Protein AF-W4HF61-F1 (afdb_monomer_lite)

Organism: NCBI:txid1379903

Sequence (126 aa):
MAGYVIRSTVIVPKTVAVLEQGQTVATGVAVDLPEPYGNNLVDLRLAVRDDAALDAQAAARAAEAEAEARAARADRIAAIIEALEDDAYGKDGKPHVDAINAALGDGDEAVTAAERDAVWAAMEEE

pLDDT: mean 77.08, std 13.53, range [38.41, 93.0]

Foldseek 3Di:
DDPPPQDKFWKAFCDFDQDPVRDTDDHGDIDIGRPVVRVVCVVVVRIDGPVVVVVVVVVVVVVVVVVVVVVVVLVLLLVQQVVDDPVQADPVRFGPQVSSQVSDDPPDDRDDPVSSVVSVVVVVVD

Secondary structure (DSSP, 8-state):
-------EEEEEESS-EE-TTSPEEPTT--EEEEHHHHHHHHHTTSEEE-HHHHHHHHHHHHHHHHHHHHHHHHHHHHHHHHHS-GGGB-TTSPBPHHHHHHHSPTTSPPPPHHHHHHHHHHHH--

Structure (mmCIF, N/CA/C/O backbone):
data_AF-W4HF61-F1
#
_entry.id   AF-W4HF61-F1
#
loop_
_atom_site.group_PDB
_atom_site.id
_atom_site.type_symbol
_atom_site.label_atom_id
_atom_site.label_alt_id
_atom_site.label_comp_id
_atom_site.label_asym_id
_atom_site.label_entity_id
_atom_site.label_seq_id
_atom_site.pdbx_PDB_ins_code
_atom_site.Cartn_x
_atom_site.Cartn_y
_atom_site.Cartn_z
_atom_site.occupancy
_atom_site.B_iso_or_equiv
_atom_site.auth_seq_id
_atom_site.auth_comp_id
_atom_site.auth_asym_id
_atom_site.auth_atom_id
_atom_site.pdbx_PDB_model_num
ATOM 1 N N . MET A 1 1 ? 5.330 -24.871 18.710 1.00 38.41 1 MET A N 1
ATOM 2 C CA . MET A 1 1 ? 4.627 -24.090 19.748 1.00 38.41 1 MET A CA 1
ATOM 3 C C . MET A 1 1 ? 3.537 -23.302 19.050 1.00 38.41 1 MET A C 1
ATOM 5 O O . MET A 1 1 ? 3.869 -22.521 18.170 1.00 38.41 1 MET A O 1
ATOM 9 N N . ALA A 1 2 ? 2.265 -23.584 19.334 1.00 44.06 2 ALA A N 1
ATOM 10 C CA . ALA A 1 2 ? 1.157 -22.838 18.743 1.00 44.06 2 ALA A CA 1
ATOM 11 C C . ALA A 1 2 ? 1.111 -21.451 19.399 1.00 44.06 2 ALA A C 1
ATOM 13 O O . ALA A 1 2 ? 0.812 -21.342 20.587 1.00 44.06 2 ALA A O 1
ATOM 14 N N . GLY A 1 3 ? 1.492 -20.412 18.656 1.00 43.75 3 GLY A N 1
ATOM 15 C CA . GLY A 1 3 ? 1.317 -19.034 19.099 1.00 43.75 3 GLY A CA 1
ATOM 16 C C . GLY A 1 3 ? -0.175 -18.737 19.177 1.00 43.75 3 GLY A C 1
ATOM 17 O O . GLY A 1 3 ? -0.861 -18.764 18.158 1.00 43.75 3 GLY A O 1
ATOM 18 N N . TYR A 1 4 ? -0.692 -18.503 20.381 1.00 43.72 4 TYR A N 1
ATOM 19 C CA . TYR A 1 4 ? -2.045 -17.989 20.542 1.00 43.72 4 TYR A CA 1
ATOM 20 C C . TYR A 1 4 ? -2.071 -16.566 19.984 1.00 43.72 4 TYR A C 1
ATOM 22 O O . TYR A 1 4 ? -1.473 -15.659 20.559 1.00 43.72 4 TYR A O 1
ATOM 30 N N . VAL A 1 5 ? -2.746 -16.374 18.851 1.00 49.91 5 VAL A N 1
ATOM 31 C CA . VAL A 1 5 ? -3.095 -15.040 18.357 1.00 49.91 5 VAL A CA 1
ATOM 32 C C . VAL A 1 5 ? -4.162 -14.502 19.305 1.00 49.91 5 VAL A C 1
ATOM 34 O O . VAL A 1 5 ? -5.330 -14.880 19.215 1.00 49.91 5 VAL A O 1
ATOM 37 N N . ILE A 1 6 ? -3.749 -13.685 20.273 1.00 52.88 6 ILE A N 1
ATOM 38 C CA . ILE A 1 6 ? -4.675 -13.014 21.183 1.00 52.88 6 ILE A CA 1
ATOM 39 C C . ILE A 1 6 ? -5.360 -11.915 20.377 1.00 52.88 6 ILE A C 1
ATOM 41 O O . ILE A 1 6 ? -4.780 -10.868 20.107 1.00 52.88 6 ILE A O 1
ATOM 45 N N . ARG A 1 7 ? -6.593 -12.184 19.953 1.00 62.28 7 ARG A N 1
ATOM 46 C CA . ARG A 1 7 ? -7.480 -11.159 19.403 1.00 62.28 7 ARG A CA 1
ATOM 47 C C . ARG A 1 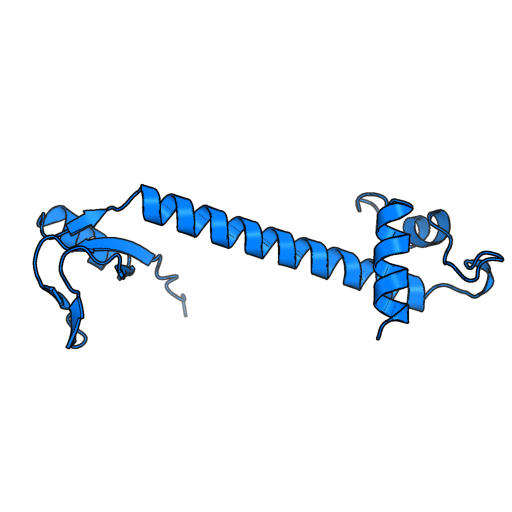7 ? -7.785 -10.145 20.505 1.00 62.28 7 ARG A C 1
ATOM 49 O O . ARG A 1 7 ? -7.957 -10.533 21.664 1.00 62.28 7 ARG A O 1
ATOM 56 N N . SER A 1 8 ? -7.796 -8.865 20.159 1.00 67.62 8 SER A N 1
ATOM 57 C CA . SER A 1 8 ? -8.097 -7.775 21.085 1.00 67.62 8 SER A CA 1
ATOM 58 C C . SER A 1 8 ? -9.511 -7.241 20.837 1.00 67.62 8 SER A C 1
ATOM 60 O O . SER A 1 8 ? -10.013 -7.300 19.714 1.00 67.62 8 SER A O 1
ATOM 62 N N . THR A 1 9 ? -10.164 -6.773 21.899 1.00 65.88 9 THR A N 1
ATOM 63 C CA . THR A 1 9 ? -11.506 -6.190 21.892 1.00 65.88 9 THR A CA 1
ATOM 64 C C . THR A 1 9 ? -11.464 -4.863 22.636 1.00 65.88 9 THR A C 1
ATOM 66 O O . THR A 1 9 ? -11.072 -4.808 23.804 1.00 65.88 9 THR A O 1
ATOM 69 N N . VAL A 1 10 ? -11.942 -3.810 21.978 1.00 72.12 10 VAL A N 1
ATOM 70 C CA . VAL A 1 10 ? -12.118 -2.485 22.571 1.00 72.12 10 VAL A CA 1
ATOM 71 C C . VAL A 1 10 ? -13.415 -2.444 23.377 1.00 72.12 10 VAL A C 1
ATOM 73 O O . VAL A 1 10 ? -14.495 -2.773 22.880 1.00 72.12 10 VAL A O 1
ATOM 76 N N . ILE A 1 11 ? -13.312 -2.032 24.639 1.00 71.31 11 ILE A N 1
ATOM 77 C CA . ILE A 1 11 ? -14.458 -1.840 25.531 1.00 71.31 11 ILE A CA 1
ATOM 78 C C . ILE A 1 11 ? -14.395 -0.472 26.210 1.00 71.31 11 ILE A C 1
ATOM 80 O O . ILE A 1 11 ? -13.317 0.073 26.443 1.00 71.31 11 ILE A O 1
ATOM 84 N N . VAL A 1 12 ? -15.556 0.048 26.600 1.00 70.19 12 VAL A N 1
ATOM 85 C CA . VAL A 1 12 ? -15.691 1.233 27.451 1.00 70.19 12 VAL A CA 1
ATOM 86 C C . VAL A 1 12 ? -16.184 0.788 28.835 1.00 70.19 12 VAL A C 1
ATOM 88 O O . VAL A 1 12 ? -17.330 0.336 28.962 1.00 70.19 12 VAL A O 1
ATOM 91 N N . PRO A 1 13 ? -15.350 0.879 29.891 1.00 65.25 13 PRO A N 1
ATOM 92 C CA . PRO A 1 13 ? -15.736 0.511 31.249 1.00 65.25 13 PRO A CA 1
ATOM 93 C C . PRO A 1 13 ? -16.804 1.464 31.803 1.00 65.25 13 PRO A C 1
ATOM 95 O O . PRO A 1 13 ? -16.669 2.688 31.727 1.00 65.25 13 PRO A O 1
ATOM 98 N N . LYS A 1 14 ? -17.849 0.902 32.419 1.00 59.91 14 LYS A N 1
ATOM 99 C CA . LYS A 1 14 ? -18.900 1.639 33.148 1.00 59.91 14 LYS A CA 1
ATOM 100 C C . LYS A 1 14 ? -18.485 2.009 34.572 1.00 59.91 14 LYS A C 1
ATOM 102 O O . LYS A 1 14 ? -19.020 2.957 35.138 1.00 59.91 14 LYS A O 1
ATOM 107 N N . THR A 1 15 ? -17.541 1.269 35.146 1.00 57.19 15 THR A N 1
ATOM 108 C CA . THR A 1 15 ? -16.975 1.485 36.487 1.00 57.19 15 THR A CA 1
ATOM 109 C C . THR A 1 15 ? -15.449 1.406 36.428 1.00 57.19 15 THR A C 1
ATOM 111 O O . THR A 1 15 ? -14.913 0.763 35.528 1.00 57.19 15 THR A O 1
ATOM 114 N N . VAL A 1 16 ? -14.744 2.039 37.374 1.00 57.59 16 VAL A N 1
ATOM 115 C CA . VAL A 1 16 ? -13.280 1.912 37.486 1.00 57.59 16 VAL A CA 1
ATOM 116 C C . VAL A 1 16 ? -12.958 0.446 37.762 1.00 57.59 16 VAL A C 1
ATOM 118 O O . VAL A 1 16 ? -13.366 -0.086 38.793 1.00 57.59 16 VAL A O 1
ATOM 121 N N . ALA A 1 17 ? -12.268 -0.211 36.832 1.00 57.50 17 ALA A N 1
ATOM 122 C CA . ALA A 1 17 ? -11.858 -1.602 36.971 1.00 57.50 17 ALA A CA 1
ATOM 123 C C . ALA A 1 17 ? -10.333 -1.670 37.094 1.00 57.50 17 ALA A C 1
ATOM 125 O O . ALA A 1 17 ? -9.604 -1.037 36.329 1.00 57.50 17 ALA A O 1
ATOM 126 N N . VAL A 1 18 ? -9.859 -2.424 38.085 1.00 57.53 18 VAL A N 1
ATOM 127 C CA . VAL A 1 18 ? -8.443 -2.769 38.224 1.00 57.53 18 VAL A CA 1
ATOM 128 C C . VAL A 1 18 ? -8.245 -4.091 37.495 1.00 57.53 18 VAL A C 1
ATOM 130 O O . VAL A 1 18 ? -8.816 -5.107 37.890 1.00 57.53 18 VAL A O 1
ATOM 133 N N . LEU A 1 19 ? -7.485 -4.061 36.405 1.00 61.75 19 LEU A N 1
ATOM 134 C CA . LEU A 1 19 ? -7.123 -5.257 35.649 1.00 61.75 19 LEU A CA 1
ATOM 135 C C . LEU A 1 19 ? -6.110 -6.089 36.454 1.00 61.75 19 LEU A C 1
ATOM 137 O O . LEU A 1 19 ? -5.352 -5.536 37.251 1.00 61.75 19 LEU A O 1
ATOM 141 N N . GLU A 1 20 ? -6.034 -7.405 36.211 1.00 53.06 20 GLU A N 1
ATOM 142 C CA . GLU A 1 20 ? -5.104 -8.316 36.921 1.00 53.06 20 GLU A CA 1
ATOM 143 C C . GLU A 1 20 ? -3.620 -7.911 36.805 1.00 53.06 20 GLU A C 1
ATOM 145 O O . GLU A 1 20 ? -2.794 -8.325 37.612 1.00 53.06 20 GLU A O 1
ATOM 150 N N . GLN A 1 21 ? -3.280 -7.059 35.836 1.00 56.91 21 GLN A N 1
ATOM 151 C CA . GLN A 1 21 ? -1.931 -6.529 35.615 1.00 56.91 21 GLN A CA 1
ATOM 152 C C . GLN A 1 21 ? -1.656 -5.208 36.363 1.00 56.91 21 GLN A C 1
ATOM 154 O O . GLN A 1 21 ? -0.620 -4.585 36.151 1.00 56.91 21 GLN A O 1
ATOM 159 N N . GLY A 1 22 ? -2.575 -4.745 37.218 1.00 55.59 22 GLY A N 1
ATOM 160 C CA . GLY A 1 22 ? -2.437 -3.484 37.955 1.00 55.59 22 GLY A CA 1
ATOM 161 C C . GLY A 1 22 ? -2.728 -2.225 37.128 1.00 55.59 22 GLY A C 1
ATOM 162 O O . GLY A 1 22 ? -2.538 -1.115 37.621 1.00 55.59 22 GLY A O 1
ATOM 163 N N . GLN A 1 23 ? -3.207 -2.369 35.887 1.00 52.31 23 GLN A N 1
ATOM 164 C CA . GLN A 1 23 ? -3.719 -1.249 35.097 1.00 52.31 23 GLN A CA 1
ATOM 165 C C . GLN A 1 23 ? -5.113 -0.850 35.589 1.00 52.31 23 GLN A C 1
ATOM 167 O O . GLN A 1 23 ? -6.039 -1.662 35.616 1.00 52.31 23 GLN A O 1
ATOM 172 N N . THR A 1 24 ? -5.264 0.422 35.950 1.00 56.44 24 THR A N 1
ATOM 173 C CA . THR A 1 24 ? -6.555 1.025 36.286 1.00 56.44 24 THR A CA 1
ATOM 174 C C . THR A 1 24 ? -7.151 1.627 35.024 1.00 56.44 24 THR A C 1
ATOM 176 O O . THR A 1 24 ? -6.580 2.560 34.459 1.00 56.44 24 THR A O 1
ATOM 179 N N . VAL A 1 25 ? -8.299 1.119 34.583 1.00 61.72 25 VAL A N 1
ATOM 180 C CA . VAL A 1 25 ? -9.023 1.687 33.440 1.00 61.72 25 VAL A CA 1
ATOM 181 C C . VAL A 1 25 ? -10.096 2.654 33.929 1.00 61.72 25 VAL A C 1
ATOM 183 O O . VAL A 1 25 ? -10.954 2.306 34.746 1.00 61.72 25 VAL A O 1
ATOM 186 N N . ALA A 1 26 ? -10.002 3.906 33.478 1.00 57.16 26 ALA A N 1
ATOM 187 C CA . ALA A 1 26 ? -10.927 4.965 33.852 1.00 57.16 26 ALA A CA 1
ATOM 188 C C . ALA A 1 26 ? -12.288 4.765 33.171 1.00 57.16 26 ALA A C 1
ATOM 190 O O . ALA A 1 26 ? -12.374 4.346 32.017 1.00 57.16 26 ALA A O 1
ATOM 191 N N . THR A 1 27 ? -13.363 5.091 33.888 1.00 62.19 27 THR A N 1
ATOM 192 C CA . THR A 1 27 ? -14.727 5.058 33.349 1.00 62.19 27 THR A CA 1
ATOM 193 C C . THR A 1 27 ? -14.855 5.938 32.113 1.00 62.19 27 THR A C 1
ATOM 195 O O . THR A 1 27 ? -14.463 7.104 32.156 1.00 62.19 27 THR A O 1
ATOM 198 N N . GLY A 1 28 ? -15.450 5.404 31.046 1.00 62.06 28 GLY A N 1
ATOM 199 C CA . GLY A 1 28 ? -15.712 6.158 29.816 1.00 62.06 28 GLY A CA 1
ATOM 200 C C . GLY A 1 28 ? -14.541 6.253 28.832 1.00 62.06 28 GLY A C 1
ATOM 201 O O . GLY A 1 28 ? -14.720 6.821 27.761 1.00 62.06 28 GLY A O 1
ATOM 202 N N . VAL A 1 29 ? -13.366 5.702 29.153 1.00 64.69 29 VAL A N 1
ATOM 203 C CA . VAL A 1 29 ? -12.224 5.654 28.227 1.00 64.69 29 VAL A CA 1
ATOM 204 C C . VAL A 1 29 ? -12.225 4.312 27.503 1.00 64.69 29 VAL A C 1
ATOM 206 O O . VAL A 1 29 ? -12.324 3.270 28.148 1.00 64.69 29 VAL A O 1
ATOM 209 N N . ALA A 1 30 ? -12.127 4.332 26.174 1.00 68.06 30 ALA A N 1
ATOM 210 C CA . ALA A 1 30 ? -11.988 3.122 25.373 1.00 68.06 30 ALA A CA 1
ATOM 211 C C . ALA A 1 30 ? -10.627 2.463 25.646 1.00 68.06 30 ALA A C 1
ATOM 213 O O . ALA A 1 30 ? -9.589 3.126 25.599 1.00 68.06 30 ALA A O 1
ATOM 214 N N . VAL A 1 31 ? -10.634 1.165 25.951 1.00 70.69 31 VAL A N 1
ATOM 215 C CA . VAL A 1 31 ? -9.421 0.397 26.258 1.00 70.69 31 VAL A CA 1
ATOM 216 C C . VAL A 1 31 ? -9.413 -0.891 25.453 1.00 70.69 31 VAL A C 1
ATOM 218 O O . VAL A 1 31 ? -10.417 -1.600 25.399 1.00 70.69 31 VAL A O 1
ATOM 221 N N . ASP A 1 32 ? -8.264 -1.184 24.847 1.00 74.56 32 ASP A N 1
ATOM 222 C CA . ASP A 1 32 ? -8.014 -2.415 24.103 1.00 74.56 32 ASP A CA 1
ATOM 223 C C . ASP A 1 32 ? -7.598 -3.518 25.091 1.00 74.56 32 ASP A C 1
ATOM 225 O O . ASP A 1 32 ? -6.589 -3.394 25.791 1.00 74.56 32 ASP A O 1
ATOM 229 N N . LEU A 1 33 ? -8.401 -4.577 25.203 1.00 72.94 33 LEU A N 1
ATOM 230 C CA . LEU A 1 33 ? -8.157 -5.706 26.106 1.00 72.94 33 LEU A CA 1
ATOM 231 C C . LEU A 1 33 ? -8.149 -7.021 25.326 1.00 72.94 33 LEU A C 1
ATOM 233 O O . LEU A 1 33 ? -8.785 -7.113 24.280 1.00 72.94 33 LEU A O 1
ATOM 237 N N . PRO A 1 34 ? -7.496 -8.082 25.832 1.00 77.19 34 PRO A N 1
ATOM 238 C CA . PRO A 1 34 ? -7.654 -9.417 25.267 1.00 77.19 34 PRO A CA 1
ATOM 239 C C . PRO A 1 34 ? -9.136 -9.791 25.146 1.00 77.19 34 PRO A C 1
ATOM 241 O O . PRO A 1 34 ? -9.889 -9.633 26.108 1.00 77.19 34 PRO A O 1
ATOM 244 N N . GLU A 1 35 ? -9.549 -10.330 23.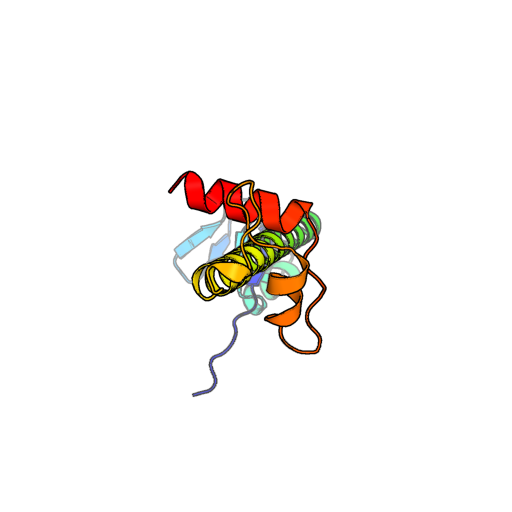998 1.00 72.12 35 GLU A N 1
ATOM 245 C CA . GLU A 1 35 ? -10.947 -10.662 23.690 1.00 72.12 35 GLU A CA 1
ATOM 246 C C . GLU A 1 35 ? -11.648 -11.480 24.796 1.00 72.12 35 GLU A C 1
ATOM 248 O O . GLU A 1 35 ? -12.762 -11.110 25.178 1.00 72.12 35 GLU A O 1
ATOM 253 N N . PRO A 1 36 ? -11.024 -12.511 25.414 1.00 74.62 36 PRO A N 1
ATOM 254 C CA . PRO A 1 36 ? -11.648 -13.245 26.518 1.00 74.62 36 PRO A CA 1
ATOM 255 C C . PRO A 1 36 ? -11.935 -12.364 27.740 1.00 74.62 36 PRO A C 1
ATOM 257 O O . PRO A 1 36 ? -12.947 -12.537 28.416 1.00 74.62 36 PRO A O 1
ATOM 260 N N . TYR A 1 37 ? -11.047 -11.409 28.017 1.00 73.06 37 TYR A N 1
ATOM 261 C CA . TYR A 1 37 ? -11.156 -10.514 29.162 1.00 73.06 37 TYR A CA 1
ATOM 262 C C . TYR A 1 37 ? -12.179 -9.403 28.900 1.00 73.06 37 TYR A C 1
ATOM 264 O O . TYR A 1 37 ? -13.025 -9.125 29.749 1.00 73.06 37 TYR A O 1
ATOM 272 N N . GLY A 1 38 ? -12.162 -8.824 27.695 1.00 74.75 38 GLY A N 1
ATOM 273 C CA . GLY A 1 38 ? -13.161 -7.851 27.261 1.00 74.75 38 GLY A CA 1
ATOM 274 C C . GLY A 1 38 ? -14.578 -8.428 27.279 1.00 74.75 38 GLY A C 1
ATOM 275 O O . GLY A 1 38 ? -15.494 -7.791 27.797 1.00 74.75 38 GLY A O 1
ATOM 276 N N . ASN A 1 39 ? -14.751 -9.665 26.802 1.00 75.19 39 ASN A N 1
ATOM 277 C CA . ASN A 1 39 ? -16.045 -10.350 26.812 1.00 75.19 39 ASN A CA 1
ATOM 278 C C . ASN A 1 39 ? -16.543 -10.615 28.234 1.00 75.19 39 ASN A C 1
ATOM 280 O O . ASN A 1 39 ? -17.698 -10.329 28.526 1.00 75.19 39 ASN A O 1
ATOM 284 N N . ASN A 1 40 ? -15.665 -11.055 29.140 1.00 77.81 40 ASN A N 1
ATOM 285 C CA . ASN A 1 40 ? -16.020 -11.259 30.544 1.00 77.81 40 ASN A CA 1
ATOM 286 C C . ASN A 1 40 ? -16.515 -9.954 31.202 1.00 77.81 40 ASN A C 1
ATOM 288 O O . ASN A 1 40 ? -17.544 -9.938 31.874 1.00 77.81 40 ASN A O 1
ATOM 292 N N . LEU A 1 41 ? -15.854 -8.819 30.946 1.00 76.81 41 LEU A N 1
ATOM 293 C CA . LEU A 1 41 ? -16.300 -7.521 31.472 1.00 76.81 41 LEU A CA 1
ATOM 294 C C . LEU A 1 41 ? -17.645 -7.058 30.893 1.00 76.81 41 LEU A C 1
ATOM 296 O O . LEU A 1 41 ? -18.434 -6.424 31.601 1.00 76.81 41 LEU A O 1
ATOM 300 N N . VAL A 1 42 ? -17.923 -7.375 29.629 1.00 76.38 42 VAL A N 1
ATOM 301 C CA . VAL A 1 42 ? -19.219 -7.102 28.993 1.00 76.38 42 VAL A CA 1
ATOM 302 C C . VAL A 1 42 ? -20.312 -8.014 29.568 1.00 76.38 42 VAL A C 1
ATOM 304 O O . VAL A 1 42 ? -21.385 -7.517 29.916 1.00 76.38 42 VAL A O 1
ATOM 307 N N . ASP A 1 43 ? -20.028 -9.304 29.769 1.00 79.69 43 ASP A N 1
ATOM 308 C CA . ASP A 1 43 ? -20.949 -10.288 30.362 1.00 79.69 43 ASP A CA 1
ATOM 309 C C . ASP A 1 43 ? -21.309 -9.935 31.812 1.00 79.69 43 ASP A C 1
ATOM 311 O O . ASP A 1 43 ? -22.476 -9.983 32.211 1.00 79.69 43 ASP A O 1
ATOM 315 N N . LEU A 1 44 ? -20.322 -9.476 32.589 1.00 80.00 44 LEU A N 1
ATOM 316 C CA . LEU A 1 44 ? -20.512 -8.947 33.943 1.00 80.00 44 LEU A CA 1
ATOM 317 C C . LEU A 1 44 ? -21.184 -7.562 33.964 1.00 80.00 44 LEU A C 1
ATOM 319 O O . LEU A 1 44 ? -21.424 -7.009 35.038 1.00 80.00 44 LEU A O 1
ATOM 323 N N . ARG A 1 45 ? -21.505 -6.991 32.793 1.00 77.12 45 ARG A N 1
ATOM 324 C CA . ARG A 1 45 ? -22.091 -5.650 32.605 1.00 77.12 45 ARG A CA 1
ATOM 325 C C . ARG A 1 45 ? -21.238 -4.508 33.171 1.00 77.12 45 ARG A C 1
ATOM 327 O O . ARG A 1 45 ? -21.755 -3.409 33.390 1.00 77.12 45 ARG A O 1
ATOM 334 N N . LEU A 1 46 ? -19.944 -4.748 33.370 1.00 74.75 46 LEU A N 1
ATOM 335 C CA . LEU A 1 46 ? -18.960 -3.774 33.849 1.00 74.75 46 LEU A CA 1
ATOM 336 C C . LEU A 1 46 ? -18.413 -2.898 32.717 1.00 74.75 46 LEU A C 1
ATOM 338 O O . LEU A 1 46 ? -17.834 -1.846 32.982 1.00 74.75 46 LEU A O 1
ATOM 342 N N . ALA A 1 47 ? -18.630 -3.292 31.463 1.00 74.12 47 ALA A N 1
ATOM 343 C CA . ALA A 1 47 ? -18.262 -2.524 30.284 1.00 74.12 47 ALA A CA 1
ATOM 344 C C . ALA A 1 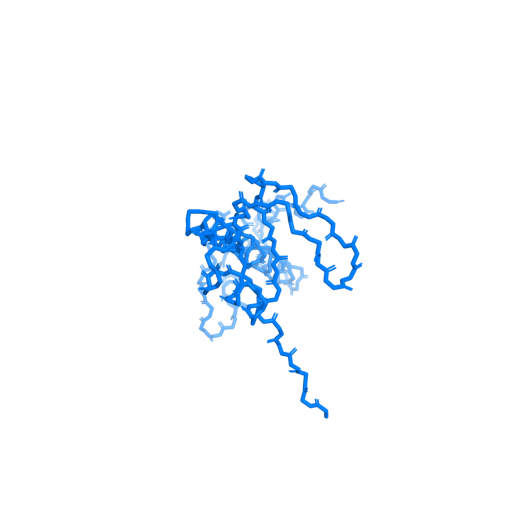47 ? -19.292 -2.667 29.158 1.00 74.12 47 ALA A C 1
ATOM 346 O O . ALA A 1 47 ? -20.194 -3.505 29.211 1.00 74.12 47 ALA A O 1
ATOM 347 N N . VAL A 1 48 ? -19.172 -1.815 28.145 1.00 70.94 48 VAL A N 1
ATOM 348 C CA . VAL A 1 48 ? -19.931 -1.893 26.892 1.00 70.94 48 VAL A CA 1
ATOM 349 C C . VAL A 1 48 ? -18.925 -1.996 25.756 1.00 70.94 48 VAL A C 1
ATOM 351 O O . VAL A 1 48 ? -17.875 -1.357 25.820 1.00 70.94 48 VAL A O 1
ATOM 354 N N . ARG A 1 49 ? -19.217 -2.812 24.740 1.00 68.69 49 ARG A N 1
ATOM 355 C CA . ARG A 1 49 ? -18.443 -2.761 23.499 1.00 68.69 49 ARG A CA 1
ATOM 356 C C . ARG A 1 49 ? -18.723 -1.434 22.821 1.00 68.69 49 ARG A C 1
ATOM 358 O O . ARG A 1 49 ? -19.879 -1.087 22.596 1.00 68.69 49 ARG A O 1
ATOM 365 N N . ASP A 1 50 ? -17.667 -0.692 22.547 1.00 72.31 50 ASP A N 1
ATOM 366 C CA . ASP A 1 50 ? -17.787 0.498 21.726 1.00 72.31 50 ASP A CA 1
ATOM 367 C C . ASP A 1 50 ? -17.630 0.068 20.273 1.00 72.31 50 ASP A C 1
ATOM 369 O O . ASP A 1 50 ? -16.532 0.066 19.718 1.00 72.31 50 ASP A O 1
ATOM 373 N N . ASP A 1 51 ? -18.743 -0.387 19.695 1.00 68.69 51 ASP A N 1
ATOM 374 C CA . ASP A 1 51 ? -18.784 -0.866 18.314 1.00 68.69 51 ASP A CA 1
ATOM 375 C C . ASP A 1 51 ? -18.337 0.241 17.339 1.00 68.69 51 ASP A C 1
ATOM 377 O O . ASP A 1 51 ? -17.653 -0.042 16.362 1.00 68.69 51 ASP A O 1
ATOM 381 N N . ALA A 1 52 ? -18.599 1.516 17.659 1.00 70.00 52 ALA A N 1
ATOM 382 C CA . ALA A 1 52 ? -18.139 2.646 16.856 1.00 70.00 52 ALA A CA 1
ATOM 383 C C . ALA A 1 52 ? -16.614 2.841 16.933 1.00 70.00 52 ALA A C 1
ATOM 385 O O . ALA A 1 52 ? -15.978 3.132 15.919 1.00 70.00 52 ALA A O 1
ATOM 386 N N . ALA A 1 53 ? -16.006 2.664 18.111 1.00 68.69 53 ALA A N 1
ATOM 387 C CA . ALA A 1 53 ? -14.549 2.692 18.246 1.00 68.69 53 ALA A CA 1
ATOM 388 C C . ALA A 1 53 ? -13.879 1.486 17.567 1.00 68.69 53 ALA A C 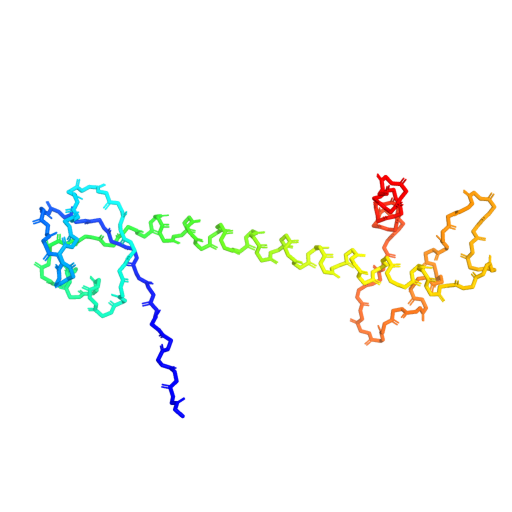1
ATOM 390 O O . ALA A 1 53 ? -12.817 1.645 16.963 1.00 68.69 53 ALA A O 1
ATOM 391 N N . LEU A 1 54 ? -14.501 0.303 17.623 1.00 67.19 54 LEU A N 1
ATOM 392 C CA . LEU A 1 54 ? -14.044 -0.888 16.901 1.00 67.19 54 LEU A CA 1
ATOM 393 C C . LEU A 1 54 ? -14.076 -0.670 15.384 1.00 67.19 54 LEU A C 1
ATOM 395 O O . LEU A 1 54 ? -13.080 -0.943 14.712 1.00 67.19 54 LEU A O 1
ATOM 399 N N . ASP A 1 55 ? -15.171 -0.120 14.856 1.00 71.00 55 ASP A N 1
ATOM 400 C CA . ASP A 1 55 ? -15.307 0.206 13.434 1.00 71.00 55 ASP A CA 1
ATOM 401 C C . ASP A 1 55 ? -14.280 1.262 12.996 1.00 71.00 55 ASP A C 1
ATOM 403 O O . ASP A 1 55 ? -13.637 1.116 11.954 1.00 71.00 55 ASP A O 1
ATOM 407 N N . ALA A 1 56 ? -14.053 2.297 13.811 1.00 70.38 56 ALA A N 1
ATOM 408 C CA . ALA A 1 56 ? -13.039 3.315 13.539 1.00 70.38 56 ALA A CA 1
ATOM 409 C C . ALA A 1 56 ? -11.613 2.735 13.541 1.00 70.38 56 ALA A C 1
ATOM 411 O O . ALA A 1 56 ? -10.804 3.074 12.675 1.00 70.38 56 ALA A O 1
ATOM 412 N N . GLN A 1 57 ? -11.299 1.835 14.478 1.00 69.81 57 GLN A N 1
ATOM 413 C CA . GLN A 1 57 ? -9.996 1.168 14.537 1.00 69.81 57 GLN A CA 1
ATOM 414 C C . GLN A 1 57 ? -9.803 0.212 13.350 1.00 69.81 57 GLN A C 1
ATOM 416 O O . GLN A 1 57 ? -8.711 0.147 12.784 1.00 69.81 57 GLN A O 1
ATOM 421 N N . ALA A 1 58 ? -10.855 -0.498 12.936 1.00 71.25 58 ALA A N 1
ATOM 422 C CA . ALA A 1 58 ? -10.832 -1.345 11.748 1.00 71.25 58 ALA A CA 1
ATOM 423 C C . ALA A 1 58 ? -10.602 -0.521 10.471 1.00 71.25 58 ALA A C 1
ATOM 425 O O . ALA A 1 58 ? -9.763 -0.893 9.651 1.00 71.25 58 ALA A O 1
ATOM 426 N N . ALA A 1 59 ? -11.278 0.624 10.331 1.00 76.06 59 ALA A N 1
ATOM 427 C CA . ALA A 1 59 ? -11.081 1.539 9.211 1.00 76.06 59 ALA A CA 1
ATOM 428 C C . ALA A 1 59 ? -9.657 2.117 9.177 1.00 76.06 59 ALA A C 1
ATOM 430 O O . ALA A 1 59 ? -9.043 2.163 8.113 1.00 76.06 59 ALA A O 1
ATOM 431 N N . ALA A 1 60 ? -9.101 2.498 10.332 1.00 75.12 60 ALA A N 1
ATOM 432 C CA . ALA A 1 60 ? -7.727 2.986 10.425 1.00 75.12 60 ALA A CA 1
ATOM 433 C C . ALA A 1 60 ? -6.707 1.916 10.003 1.00 75.12 60 ALA A C 1
ATOM 435 O O . ALA A 1 60 ? -5.830 2.198 9.190 1.00 75.12 60 ALA A O 1
ATOM 436 N N . ARG A 1 61 ? -6.863 0.672 10.481 1.00 74.38 61 ARG A N 1
ATOM 437 C CA . ARG A 1 61 ? -6.003 -0.453 10.073 1.00 74.38 61 ARG A CA 1
ATOM 438 C C . ARG A 1 61 ? -6.126 -0.764 8.582 1.00 74.38 61 ARG A C 1
ATOM 440 O O . ARG A 1 61 ? -5.129 -1.084 7.947 1.00 74.38 61 ARG A O 1
ATOM 447 N N . ALA A 1 62 ? -7.329 -0.672 8.015 1.00 75.06 62 ALA A N 1
ATOM 448 C CA . ALA A 1 62 ? -7.535 -0.868 6.583 1.00 75.06 62 ALA A CA 1
ATOM 449 C C . ALA A 1 62 ? -6.845 0.227 5.751 1.00 75.06 62 ALA A C 1
ATOM 451 O O . ALA A 1 62 ? -6.198 -0.088 4.757 1.00 75.06 62 ALA A O 1
ATOM 452 N N . ALA A 1 63 ? -6.932 1.490 6.179 1.00 80.38 63 ALA A N 1
ATOM 453 C CA . ALA A 1 63 ? -6.258 2.604 5.516 1.00 80.38 63 ALA A CA 1
ATOM 454 C C . ALA A 1 63 ? -4.726 2.484 5.588 1.00 80.38 63 ALA A C 1
ATOM 456 O O . ALA A 1 63 ? -4.043 2.747 4.602 1.00 80.38 63 ALA A O 1
ATOM 457 N N . GLU A 1 64 ? -4.187 2.057 6.732 1.00 79.69 64 GLU A N 1
ATOM 458 C CA . GLU A 1 64 ? -2.753 1.801 6.897 1.00 79.69 64 GLU A CA 1
ATOM 459 C C . GLU A 1 64 ? -2.280 0.653 5.995 1.00 79.69 64 GLU A C 1
ATOM 461 O O . GLU A 1 64 ? -1.300 0.810 5.272 1.00 79.69 64 GLU A O 1
ATOM 466 N N . ALA A 1 65 ? -3.029 -0.452 5.943 1.00 78.62 65 ALA A N 1
ATOM 467 C CA . ALA A 1 65 ? -2.732 -1.567 5.046 1.00 78.62 65 ALA A CA 1
ATOM 468 C C . ALA A 1 65 ? -2.795 -1.164 3.560 1.00 78.62 65 ALA A C 1
ATOM 470 O O . ALA A 1 65 ? -1.985 -1.627 2.758 1.00 78.62 65 ALA A O 1
ATOM 471 N N . GLU A 1 66 ? -3.731 -0.292 3.171 1.00 80.88 66 GLU A N 1
ATOM 472 C CA . GLU A 1 66 ? -3.796 0.239 1.805 1.00 80.88 66 GLU A CA 1
ATOM 473 C C . GLU A 1 66 ? -2.591 1.140 1.491 1.00 80.88 66 GLU A C 1
ATOM 475 O O . GLU A 1 66 ? -2.025 1.061 0.399 1.00 80.88 66 GLU A O 1
ATOM 480 N N . ALA A 1 67 ? -2.170 1.977 2.444 1.00 79.88 67 ALA A N 1
ATOM 481 C CA . ALA A 1 67 ? -0.985 2.816 2.294 1.00 79.88 67 ALA A CA 1
ATOM 482 C C . ALA A 1 67 ? 0.292 1.972 2.152 1.00 79.88 67 ALA A C 1
ATOM 484 O O . ALA A 1 67 ? 1.089 2.231 1.252 1.00 79.88 67 ALA A O 1
ATOM 485 N N . GLU A 1 68 ? 0.448 0.929 2.970 1.00 86.19 68 GLU A N 1
ATOM 486 C CA . GLU A 1 68 ? 1.561 -0.022 2.877 1.00 86.19 68 GLU A CA 1
ATOM 487 C C . GLU A 1 68 ? 1.547 -0.776 1.540 1.00 86.19 68 GLU A C 1
ATOM 489 O O . GLU A 1 68 ? 2.573 -0.876 0.867 1.00 86.19 68 GLU A O 1
ATOM 494 N N . ALA A 1 69 ? 0.376 -1.235 1.084 1.00 84.25 69 ALA A N 1
ATOM 495 C CA . ALA A 1 69 ? 0.237 -1.882 -0.218 1.00 84.25 69 ALA A CA 1
ATOM 496 C C . ALA A 1 69 ? 0.598 -0.939 -1.380 1.00 84.25 69 ALA A C 1
ATOM 498 O O . ALA A 1 69 ? 1.224 -1.373 -2.351 1.00 84.25 69 ALA A O 1
ATOM 499 N N . ARG A 1 70 ? 0.239 0.349 -1.286 1.00 85.38 70 ARG A N 1
ATOM 500 C CA . ARG A 1 70 ? 0.603 1.372 -2.277 1.00 85.38 70 ARG A CA 1
ATOM 501 C C . ARG A 1 70 ? 2.102 1.681 -2.258 1.00 85.38 70 ARG A C 1
ATOM 503 O O . ARG A 1 70 ? 2.671 1.851 -3.332 1.00 85.38 70 ARG A O 1
ATOM 510 N N . ALA A 1 71 ? 2.737 1.708 -1.087 1.00 87.75 71 ALA A N 1
ATOM 511 C CA . ALA A 1 71 ? 4.185 1.878 -0.963 1.00 87.75 71 ALA A CA 1
ATOM 512 C C . ALA A 1 71 ? 4.936 0.688 -1.580 1.00 87.75 71 ALA A C 1
ATOM 514 O O . ALA A 1 71 ? 5.737 0.877 -2.487 1.00 87.75 71 ALA A O 1
ATOM 515 N N . ALA A 1 72 ? 4.554 -0.547 -1.236 1.00 88.69 72 ALA A N 1
ATOM 516 C CA . ALA A 1 72 ? 5.103 -1.751 -1.869 1.00 88.69 72 ALA A CA 1
ATOM 517 C C . ALA A 1 72 ? 4.848 -1.787 -3.394 1.00 88.69 72 ALA A C 1
ATOM 519 O O . ALA A 1 72 ? 5.670 -2.291 -4.158 1.00 88.69 72 ALA A O 1
ATOM 520 N N . ARG A 1 73 ? 3.698 -1.236 -3.822 1.00 90.62 73 ARG A N 1
ATOM 521 C CA . ARG A 1 73 ? 3.380 -0.693 -5.159 1.00 90.62 73 ARG A CA 1
ATOM 522 C C . ARG A 1 73 ? 4.579 -0.010 -5.817 1.00 90.62 73 ARG A C 1
ATOM 524 O O . ARG A 1 73 ? 5.172 -0.503 -6.776 1.00 90.62 73 ARG A O 1
ATOM 531 N N . ALA A 1 74 ? 4.855 1.171 -5.284 1.00 90.44 74 ALA A N 1
ATOM 532 C CA . ALA A 1 74 ? 5.852 2.103 -5.772 1.00 90.44 74 ALA A CA 1
ATOM 533 C C . ALA A 1 74 ? 7.259 1.497 -5.759 1.00 90.44 74 ALA A C 1
ATOM 535 O O . ALA A 1 74 ? 7.940 1.578 -6.775 1.00 90.44 74 ALA A O 1
ATOM 536 N N . ASP A 1 75 ? 7.642 0.804 -4.685 1.00 91.44 75 ASP A N 1
ATOM 537 C CA . ASP A 1 75 ? 8.971 0.196 -4.541 1.00 91.44 75 ASP A CA 1
ATOM 538 C C . ASP A 1 75 ? 9.255 -0.836 -5.638 1.00 91.44 75 ASP A C 1
ATOM 540 O O . ASP A 1 75 ? 10.347 -0.881 -6.203 1.00 91.44 75 ASP A O 1
ATOM 544 N N . ARG A 1 76 ? 8.258 -1.659 -5.995 1.00 90.25 76 ARG A N 1
ATOM 545 C CA . ARG A 1 76 ? 8.402 -2.613 -7.105 1.00 90.25 76 ARG A CA 1
ATOM 546 C C . ARG A 1 76 ? 8.573 -1.906 -8.443 1.00 90.25 76 ARG A C 1
ATOM 548 O O . ARG A 1 76 ? 9.388 -2.338 -9.251 1.00 90.25 76 ARG A O 1
ATOM 555 N N . ILE A 1 77 ? 7.805 -0.844 -8.682 1.00 90.38 77 ILE A N 1
ATOM 556 C CA . ILE A 1 77 ? 7.905 -0.058 -9.916 1.00 90.38 77 ILE A CA 1
ATOM 557 C C . ILE A 1 77 ? 9.281 0.615 -9.994 1.00 90.38 77 ILE A C 1
ATOM 559 O O . ILE A 1 77 ? 9.912 0.552 -11.044 1.00 90.38 77 ILE A O 1
ATOM 563 N N . ALA A 1 78 ? 9.772 1.190 -8.895 1.00 92.44 78 ALA A N 1
ATOM 564 C CA . ALA A 1 78 ? 11.100 1.793 -8.811 1.00 92.44 78 ALA A CA 1
ATOM 565 C C . ALA A 1 78 ? 12.205 0.768 -9.105 1.00 92.44 78 ALA A C 1
ATOM 567 O O . ALA A 1 78 ? 13.036 1.000 -9.978 1.00 92.44 78 ALA A O 1
ATOM 568 N N . ALA A 1 79 ? 12.150 -0.412 -8.479 1.00 91.88 79 ALA A N 1
ATOM 569 C CA . ALA A 1 79 ? 13.112 -1.486 -8.726 1.00 91.88 79 ALA A CA 1
ATOM 570 C C . ALA A 1 79 ? 13.102 -1.973 -10.186 1.00 91.88 79 ALA A C 1
ATOM 572 O O . ALA A 1 79 ? 14.150 -2.297 -10.743 1.00 91.88 79 ALA A O 1
ATOM 573 N N . ILE A 1 80 ? 11.924 -2.019 -10.821 1.00 92.62 80 ILE A N 1
ATOM 574 C CA . ILE A 1 80 ? 11.811 -2.316 -12.252 1.00 92.62 80 ILE A CA 1
ATOM 575 C C . ILE A 1 80 ? 12.501 -1.226 -13.065 1.00 92.62 80 ILE A C 1
ATOM 577 O O . ILE A 1 80 ? 13.311 -1.559 -13.920 1.00 92.62 80 ILE A O 1
ATOM 581 N N . ILE A 1 81 ? 12.205 0.048 -12.788 1.00 90.94 81 ILE A N 1
ATOM 582 C CA . ILE A 1 81 ? 12.794 1.194 -13.487 1.00 90.94 81 ILE A CA 1
ATOM 583 C C . ILE A 1 81 ? 14.326 1.159 -13.394 1.00 90.94 81 ILE A C 1
ATOM 585 O O . ILE A 1 81 ? 14.992 1.271 -14.418 1.00 90.94 81 ILE A O 1
ATOM 589 N N . GLU A 1 82 ? 14.889 0.924 -12.209 1.00 91.06 82 GLU A N 1
ATOM 590 C CA . GLU A 1 82 ? 16.342 0.800 -12.010 1.00 91.06 82 GLU A CA 1
ATOM 591 C C . GLU A 1 82 ? 16.972 -0.356 -12.800 1.00 91.06 82 GLU A C 1
ATOM 593 O O . GLU A 1 82 ? 18.140 -0.284 -13.179 1.00 91.06 82 GLU A O 1
ATOM 598 N N . ALA A 1 83 ? 16.213 -1.426 -13.044 1.00 91.50 83 ALA A N 1
ATOM 599 C CA . ALA A 1 83 ? 16.663 -2.588 -13.801 1.00 91.50 83 ALA A CA 1
ATOM 600 C C . ALA A 1 83 ? 16.450 -2.460 -15.321 1.00 91.50 83 ALA A C 1
ATOM 602 O O . ALA A 1 83 ? 16.879 -3.348 -16.062 1.00 91.50 83 ALA A O 1
ATOM 603 N N . LEU A 1 84 ? 15.781 -1.401 -15.793 1.00 92.00 84 LEU A N 1
ATOM 604 C CA . LEU A 1 84 ? 15.578 -1.160 -17.221 1.00 92.00 84 LEU A CA 1
ATOM 605 C C . LEU A 1 84 ? 16.890 -0.770 -17.916 1.00 92.00 84 LEU A C 1
ATOM 607 O O . LEU A 1 84 ? 17.740 -0.084 -17.352 1.00 92.00 84 LEU A O 1
ATOM 611 N N . GLU A 1 85 ? 17.023 -1.174 -19.178 1.00 89.62 85 GLU A N 1
ATOM 612 C CA . GLU A 1 85 ? 18.121 -0.748 -20.048 1.00 89.62 85 GLU A CA 1
ATOM 613 C C . GLU A 1 85 ? 17.896 0.683 -20.578 1.00 89.62 85 GLU A C 1
ATOM 615 O O . GLU A 1 85 ? 16.766 1.171 -20.635 1.00 89.62 85 GLU A O 1
ATOM 620 N N . ASP A 1 86 ? 18.970 1.363 -20.996 1.00 85.62 86 ASP A N 1
ATOM 621 C CA . ASP A 1 86 ? 18.933 2.762 -21.466 1.00 85.62 86 ASP A CA 1
ATOM 622 C C . ASP A 1 86 ? 17.970 2.993 -22.651 1.00 85.62 86 ASP A C 1
ATOM 624 O O . ASP A 1 86 ? 17.494 4.109 -22.865 1.00 85.62 86 ASP A O 1
ATOM 628 N N . ASP A 1 87 ? 17.670 1.958 -23.439 1.00 88.69 87 ASP A N 1
ATOM 629 C CA . ASP A 1 87 ? 16.743 2.024 -24.574 1.00 88.69 87 ASP A CA 1
ATOM 630 C C . ASP A 1 87 ? 15.262 2.052 -24.157 1.00 88.69 87 ASP A C 1
ATOM 632 O O . ASP A 1 87 ? 14.397 2.435 -24.951 1.00 88.69 87 ASP A O 1
ATOM 636 N N . ALA A 1 88 ? 14.971 1.711 -22.900 1.00 89.75 88 ALA A N 1
ATOM 637 C CA . ALA A 1 88 ? 13.653 1.804 -22.292 1.00 89.75 88 ALA A CA 1
ATOM 638 C C . ALA A 1 88 ? 13.323 3.221 -21.795 1.00 89.75 88 ALA A C 1
ATOM 640 O O . ALA A 1 88 ? 12.200 3.462 -21.337 1.00 89.75 88 ALA A O 1
ATOM 641 N N . TYR A 1 89 ? 14.266 4.162 -21.896 1.00 90.94 89 TYR A N 1
ATOM 642 C CA . TYR A 1 89 ? 14.085 5.553 -21.502 1.00 90.94 89 TYR A CA 1
ATOM 643 C C . TYR A 1 89 ? 13.759 6.446 -22.702 1.00 90.94 89 TYR A C 1
ATOM 645 O O . TYR A 1 89 ? 14.378 6.397 -23.768 1.00 90.94 89 TYR A O 1
ATOM 653 N N . GLY A 1 90 ? 12.766 7.311 -22.512 1.00 87.94 90 GLY A N 1
ATOM 654 C CA . GLY A 1 90 ? 12.351 8.299 -23.491 1.00 87.94 90 GLY A CA 1
ATOM 655 C C . GLY A 1 90 ? 13.350 9.445 -23.641 1.00 87.94 90 GLY A C 1
ATOM 656 O O . GLY A 1 90 ? 14.271 9.645 -22.851 1.00 87.94 90 GLY A O 1
ATOM 657 N N . LYS A 1 91 ? 13.129 10.282 -24.661 1.00 85.69 91 LYS A N 1
ATOM 658 C CA . LYS A 1 91 ? 13.939 11.495 -24.905 1.00 85.69 91 LYS A CA 1
ATOM 659 C C . LYS A 1 91 ? 13.830 12.539 -23.790 1.00 85.69 91 LYS A C 1
ATOM 661 O O . LYS A 1 91 ? 14.645 13.453 -23.731 1.00 85.69 91 LYS A O 1
ATOM 666 N N . ASP A 1 92 ? 12.791 12.434 -22.976 1.00 85.19 92 ASP A N 1
ATOM 667 C CA . ASP A 1 92 ? 12.541 13.217 -21.772 1.00 85.19 92 ASP A CA 1
ATOM 668 C C . ASP A 1 92 ? 13.275 12.668 -20.538 1.00 85.19 92 ASP A C 1
ATOM 670 O O . ASP A 1 92 ? 13.156 13.256 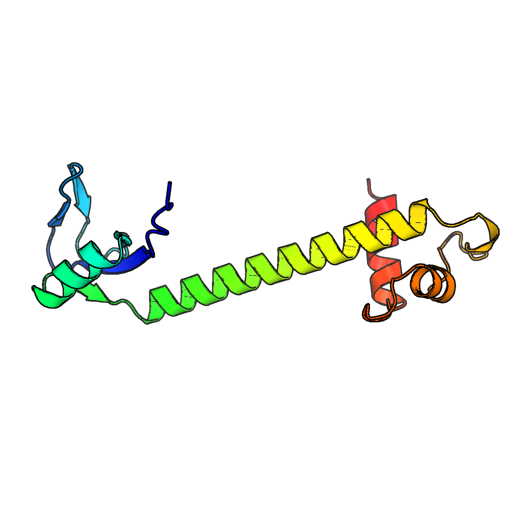-19.469 1.00 85.19 92 ASP A O 1
ATOM 674 N N . GLY A 1 93 ? 14.037 11.575 -20.681 1.00 85.69 93 GLY A N 1
ATOM 675 C CA . GLY A 1 93 ? 14.770 10.928 -19.591 1.00 85.69 93 GLY A CA 1
ATOM 676 C C . GLY A 1 93 ? 13.898 10.044 -18.703 1.00 85.69 93 GLY A C 1
ATOM 677 O O . GLY A 1 93 ? 14.393 9.512 -17.718 1.00 85.69 93 GLY A O 1
ATOM 678 N N . LYS A 1 94 ? 12.615 9.868 -19.043 1.00 90.00 94 LYS A N 1
ATOM 679 C CA . LYS A 1 94 ? 11.664 9.080 -18.254 1.00 90.00 94 LYS A CA 1
ATOM 680 C C . LYS A 1 94 ? 11.532 7.655 -18.788 1.00 90.00 94 LYS A C 1
ATOM 682 O O . LYS A 1 94 ? 11.504 7.477 -20.008 1.00 90.00 94 LYS A O 1
ATOM 687 N N . PRO A 1 95 ? 11.337 6.647 -17.924 1.00 91.81 95 PRO A N 1
ATOM 688 C CA . PRO A 1 95 ? 11.105 5.280 -18.372 1.00 91.81 95 PRO A CA 1
ATOM 689 C C . PRO A 1 95 ? 9.770 5.156 -19.124 1.00 91.81 95 PRO A C 1
ATOM 691 O O . PRO A 1 95 ? 8.752 5.771 -18.763 1.00 91.81 95 PRO A O 1
ATOM 694 N N . HIS A 1 96 ? 9.765 4.354 -20.189 1.00 92.75 96 HIS A N 1
ATOM 695 C CA . HIS A 1 96 ? 8.572 4.031 -20.961 1.00 92.75 96 HIS A CA 1
ATOM 696 C C . HIS A 1 96 ? 7.632 3.121 -20.162 1.00 92.75 96 HIS A C 1
ATOM 698 O O . HIS A 1 96 ? 8.027 2.072 -19.661 1.00 92.75 96 HIS A O 1
ATOM 704 N N . VAL A 1 97 ? 6.351 3.496 -20.099 1.00 91.81 97 VAL A N 1
ATOM 705 C CA . VAL A 1 97 ? 5.313 2.725 -19.389 1.00 91.81 97 VAL A CA 1
ATOM 706 C C . VAL A 1 97 ? 5.195 1.304 -19.943 1.00 91.81 97 VAL A C 1
ATOM 708 O O . VAL A 1 97 ? 5.036 0.358 -19.179 1.00 91.81 97 VAL A O 1
ATOM 711 N N . ASP A 1 98 ? 5.340 1.140 -21.258 1.00 90.06 98 ASP A N 1
ATOM 712 C CA . ASP A 1 98 ? 5.302 -0.173 -21.904 1.00 90.06 98 ASP A CA 1
ATOM 713 C C . ASP A 1 98 ? 6.479 -1.062 -21.480 1.00 90.06 98 ASP A C 1
ATOM 715 O O . ASP A 1 98 ? 6.298 -2.263 -21.306 1.00 90.06 98 ASP A O 1
ATOM 719 N N . ALA A 1 99 ? 7.664 -0.483 -21.258 1.00 91.50 99 ALA A N 1
ATOM 720 C CA . ALA A 1 99 ? 8.835 -1.225 -20.794 1.00 91.50 99 ALA A CA 1
ATOM 721 C C . ALA A 1 99 ? 8.676 -1.672 -19.334 1.00 91.50 99 ALA A C 1
ATOM 723 O O . ALA A 1 99 ? 8.972 -2.818 -19.007 1.00 91.50 99 ALA A O 1
ATOM 724 N N . ILE A 1 100 ? 8.121 -0.805 -18.479 1.00 90.69 100 ILE A N 1
ATOM 725 C CA . ILE A 1 100 ? 7.766 -1.163 -17.098 1.00 90.69 100 ILE A CA 1
ATOM 726 C C . ILE A 1 100 ? 6.733 -2.294 -17.100 1.00 90.69 100 ILE A C 1
ATOM 728 O O . ILE A 1 100 ? 6.915 -3.293 -16.414 1.00 90.69 100 ILE A O 1
ATOM 732 N N . ASN A 1 101 ? 5.676 -2.176 -17.908 1.00 91.69 101 ASN A N 1
ATOM 733 C CA . ASN A 1 101 ? 4.628 -3.193 -18.000 1.00 91.69 101 ASN A CA 1
ATOM 734 C C . ASN A 1 101 ? 5.122 -4.520 -18.584 1.00 91.69 101 ASN A C 1
ATOM 736 O O . ASN A 1 101 ? 4.612 -5.567 -18.205 1.00 91.69 101 ASN A O 1
ATOM 740 N N . ALA A 1 102 ? 6.113 -4.494 -19.476 1.00 90.25 102 ALA A N 1
ATOM 741 C CA . ALA A 1 102 ? 6.753 -5.702 -19.990 1.00 90.25 102 ALA A CA 1
ATOM 742 C C . ALA A 1 102 ? 7.629 -6.406 -18.939 1.00 90.25 102 ALA A C 1
ATOM 744 O O . ALA A 1 102 ? 7.845 -7.612 -19.038 1.00 90.25 102 ALA A O 1
ATOM 745 N N . ALA A 1 103 ? 8.134 -5.662 -17.952 1.00 89.12 103 ALA A N 1
ATOM 746 C CA . ALA A 1 103 ? 8.908 -6.190 -16.834 1.00 89.12 103 ALA A CA 1
ATOM 747 C C . ALA A 1 103 ? 8.040 -6.600 -15.626 1.00 89.12 103 ALA A C 1
ATOM 749 O O . ALA A 1 103 ? 8.530 -7.298 -14.736 1.00 89.12 103 ALA A O 1
ATOM 750 N N . LEU A 1 104 ? 6.763 -6.196 -15.588 1.00 86.81 104 LEU A N 1
ATOM 751 C CA . LEU A 1 104 ? 5.797 -6.693 -14.605 1.00 86.81 104 LEU A CA 1
ATOM 752 C C . LEU A 1 104 ? 5.515 -8.183 -14.828 1.00 86.81 104 LEU A C 1
ATOM 754 O O . LEU A 1 104 ? 5.537 -8.681 -15.954 1.00 86.81 104 LEU A O 1
ATOM 758 N N . GLY A 1 105 ? 5.238 -8.903 -13.740 1.00 82.12 105 GLY A N 1
ATOM 759 C CA . GLY A 1 105 ? 4.890 -10.316 -13.823 1.00 82.12 105 GLY A CA 1
ATOM 760 C C . GLY A 1 105 ? 3.512 -10.527 -14.451 1.00 82.12 105 GLY A C 1
ATOM 761 O O . GLY A 1 105 ? 2.613 -9.693 -14.328 1.00 82.12 105 GLY A O 1
ATOM 762 N N . ASP A 1 106 ? 3.314 -11.685 -15.084 1.00 77.75 106 ASP A N 1
ATOM 763 C CA . ASP A 1 106 ? 1.996 -12.088 -15.575 1.00 77.75 106 ASP A CA 1
ATOM 764 C C . ASP A 1 106 ? 0.982 -12.112 -14.415 1.00 77.75 106 ASP A C 1
ATOM 766 O O . ASP A 1 106 ? 1.097 -12.909 -13.481 1.00 77.75 106 ASP A O 1
ATOM 770 N N . GLY A 1 107 ? -0.032 -11.247 -14.492 1.00 74.12 107 GLY A N 1
ATOM 771 C CA . GLY A 1 107 ? -1.087 -11.119 -13.480 1.00 74.12 107 GLY A CA 1
ATOM 772 C C . GLY A 1 107 ? -1.016 -9.850 -12.630 1.00 74.12 107 GLY A C 1
ATOM 773 O O . GLY A 1 107 ? -1.961 -9.592 -11.882 1.00 74.12 107 GLY A O 1
ATOM 774 N N . ASP A 1 108 ? 0.036 -9.043 -12.772 1.00 83.12 108 ASP A N 1
ATOM 775 C CA . ASP A 1 108 ? 0.088 -7.718 -12.161 1.00 83.12 108 ASP A CA 1
ATOM 776 C C . ASP A 1 108 ? -0.808 -6.720 -12.913 1.00 83.12 108 ASP A C 1
ATOM 778 O O . ASP A 1 108 ? -0.952 -6.749 -14.138 1.00 83.12 108 ASP A O 1
ATOM 782 N N . GLU A 1 109 ? -1.437 -5.813 -12.164 1.00 88.44 109 GLU A N 1
ATOM 783 C CA . GLU A 1 109 ? -2.194 -4.711 -12.756 1.00 88.44 109 GLU A CA 1
ATOM 784 C C . GLU A 1 109 ? -1.234 -3.743 -13.447 1.00 88.44 109 GLU A C 1
ATOM 786 O O . GLU A 1 109 ? -0.311 -3.226 -12.811 1.00 88.44 109 GLU A O 1
ATOM 791 N N . ALA A 1 110 ? -1.506 -3.473 -14.725 1.00 90.12 110 ALA A N 1
ATOM 792 C CA . ALA A 1 110 ? -0.690 -2.605 -15.558 1.00 90.12 110 ALA A CA 1
ATOM 793 C C . ALA A 1 110 ? -0.472 -1.236 -14.901 1.00 90.12 110 ALA A C 1
ATOM 795 O O . ALA A 1 110 ? -1.405 -0.599 -14.411 1.00 90.12 110 ALA A O 1
ATOM 796 N N . VAL A 1 111 ? 0.774 -0.783 -14.928 1.00 92.44 111 VAL A N 1
ATOM 797 C CA . VAL A 1 111 ? 1.184 0.534 -14.462 1.00 92.44 111 VAL A CA 1
ATOM 798 C C . VAL A 1 111 ? 0.700 1.578 -15.453 1.00 92.44 111 VAL A C 1
ATOM 800 O O . VAL A 1 111 ? 0.891 1.473 -16.669 1.00 92.44 111 VAL A O 1
ATOM 803 N N . THR A 1 112 ? 0.060 2.608 -14.918 1.00 93.00 112 THR A N 1
ATOM 804 C CA . THR A 1 112 ? -0.373 3.773 -15.684 1.00 93.00 112 THR A CA 1
ATOM 805 C C . THR A 1 112 ? 0.745 4.809 -15.797 1.00 93.00 112 THR A C 1
ATOM 807 O O . THR A 1 112 ? 1.682 4.847 -14.999 1.00 93.00 112 THR A O 1
ATOM 810 N N . ALA A 1 113 ? 0.627 5.722 -16.766 1.00 91.69 113 ALA A N 1
ATOM 811 C CA . ALA A 1 113 ? 1.574 6.829 -16.904 1.00 91.69 113 ALA A CA 1
ATOM 812 C C . ALA A 1 113 ? 1.675 7.679 -15.627 1.00 91.69 113 ALA A C 1
ATOM 814 O O . ALA A 1 113 ? 2.781 8.046 -15.243 1.00 91.69 113 ALA A O 1
ATOM 815 N N . ALA A 1 114 ? 0.545 7.926 -14.952 1.00 90.81 114 ALA A N 1
ATOM 816 C CA . ALA A 1 114 ? 0.491 8.710 -13.721 1.00 90.81 114 ALA A CA 1
ATOM 817 C C . ALA A 1 114 ? 1.218 8.029 -12.552 1.00 90.81 114 ALA A C 1
ATOM 819 O O . ALA A 1 114 ? 1.944 8.701 -11.826 1.00 90.81 114 ALA A O 1
ATOM 820 N N . GLU A 1 115 ? 1.063 6.711 -12.387 1.00 90.44 115 GLU A N 1
ATOM 821 C CA . GLU A 1 115 ? 1.810 5.951 -11.376 1.00 90.44 115 GLU A CA 1
ATOM 822 C C . GLU A 1 115 ? 3.313 5.988 -11.658 1.00 90.44 115 GLU A C 1
ATOM 824 O O . GLU A 1 115 ? 4.091 6.307 -10.765 1.00 90.44 115 GLU A O 1
ATOM 829 N N . ARG A 1 116 ? 3.719 5.741 -12.909 1.00 92.94 116 ARG A N 1
ATOM 830 C CA . ARG A 1 116 ? 5.123 5.831 -13.330 1.00 92.94 116 ARG A CA 1
ATOM 831 C C . ARG A 1 116 ? 5.702 7.218 -13.065 1.00 92.94 116 ARG A C 1
ATOM 833 O O . ARG A 1 116 ? 6.808 7.320 -12.556 1.00 92.94 116 ARG A O 1
ATOM 840 N N . ASP A 1 117 ? 4.969 8.279 -13.404 1.00 92.50 117 ASP A N 1
ATOM 841 C CA . ASP A 1 117 ? 5.425 9.659 -13.206 1.00 92.50 117 ASP A CA 1
ATOM 842 C C . ASP A 1 117 ? 5.534 10.024 -11.716 1.00 92.50 117 ASP A C 1
ATOM 844 O O . ASP A 1 117 ? 6.467 10.727 -11.337 1.00 92.50 117 ASP A O 1
ATOM 848 N N . ALA A 1 118 ? 4.624 9.531 -10.869 1.00 91.25 118 ALA A N 1
ATOM 849 C CA . ALA A 1 118 ? 4.688 9.734 -9.423 1.00 91.25 118 ALA A CA 1
ATOM 850 C C . ALA A 1 118 ? 5.879 9.003 -8.784 1.00 91.25 118 ALA A C 1
ATOM 852 O O . ALA A 1 118 ? 6.576 9.588 -7.960 1.00 91.25 118 ALA A O 1
ATOM 853 N N . VAL A 1 119 ? 6.129 7.750 -9.183 1.00 91.81 119 VAL A N 1
ATOM 854 C CA . VAL A 1 119 ? 7.281 6.968 -8.702 1.00 91.81 119 VAL A CA 1
ATOM 855 C C . VAL A 1 119 ? 8.590 7.597 -9.172 1.00 91.81 119 VAL A C 1
ATOM 857 O O . VAL A 1 119 ? 9.486 7.806 -8.366 1.00 91.81 119 VAL A O 1
ATOM 860 N N . TRP A 1 120 ? 8.677 7.977 -10.449 1.00 91.75 120 TRP A N 1
ATOM 861 C CA . TRP A 1 120 ? 9.868 8.618 -11.005 1.00 91.75 120 TRP A CA 1
ATOM 862 C C . TRP A 1 120 ? 10.202 9.945 -10.312 1.00 91.75 120 TRP A C 1
ATOM 864 O O . TRP A 1 120 ? 11.351 10.179 -9.960 1.00 91.75 120 TRP A O 1
ATOM 874 N N . ALA A 1 121 ? 9.198 10.792 -10.058 1.00 92.00 121 ALA A N 1
ATOM 875 C CA . ALA A 1 121 ? 9.404 12.039 -9.323 1.00 92.00 121 ALA A CA 1
ATOM 876 C C . ALA A 1 121 ? 9.889 11.791 -7.885 1.00 92.00 121 ALA A C 1
ATOM 878 O O . ALA A 1 121 ? 10.772 12.498 -7.415 1.00 92.00 121 ALA A O 1
ATOM 879 N N . ALA A 1 122 ? 9.351 10.772 -7.206 1.00 88.81 122 ALA A N 1
ATOM 880 C CA . ALA A 1 122 ? 9.802 10.403 -5.866 1.00 88.81 12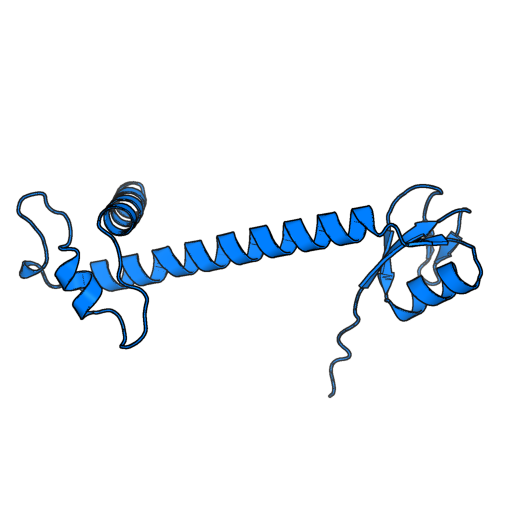2 ALA A CA 1
ATOM 881 C C . ALA A 1 122 ? 11.260 9.907 -5.853 1.00 88.81 122 ALA A C 1
ATOM 883 O O . ALA A 1 122 ? 11.983 10.222 -4.916 1.00 88.81 122 ALA A O 1
ATOM 884 N N . MET A 1 123 ? 11.700 9.190 -6.895 1.00 87.94 123 MET A N 1
ATOM 885 C CA . MET A 1 123 ? 13.093 8.746 -7.047 1.00 87.94 123 MET A CA 1
ATOM 886 C C . MET A 1 123 ? 14.062 9.900 -7.348 1.00 87.94 123 MET A C 1
ATOM 888 O O . MET A 1 123 ? 15.213 9.847 -6.938 1.00 87.94 123 MET A O 1
ATOM 892 N N . GLU A 1 124 ? 13.626 10.936 -8.075 1.00 85.00 124 GLU A N 1
ATOM 893 C CA . GLU A 1 124 ? 14.456 12.121 -8.357 1.00 85.00 124 GLU A CA 1
ATOM 894 C C . GLU A 1 124 ? 14.599 13.066 -7.146 1.00 85.00 124 GLU A C 1
ATOM 896 O O . GLU A 1 124 ? 15.520 13.885 -7.117 1.00 85.00 124 GLU A O 1
ATOM 901 N N . GLU A 1 125 ? 13.683 12.995 -6.173 1.00 76.19 125 GLU A N 1
ATOM 902 C CA . GLU A 1 125 ? 13.706 13.809 -4.947 1.00 76.19 125 GLU A CA 1
ATOM 903 C C . GLU A 1 125 ? 14.568 13.210 -3.813 1.00 76.19 125 GLU A C 1
ATOM 905 O O . GLU A 1 125 ? 14.827 13.913 -2.829 1.00 76.19 125 GLU A O 1
ATOM 910 N N . GLU A 1 126 ? 15.018 11.955 -3.944 1.00 54.78 126 GLU A N 1
ATOM 911 C CA . GLU A 1 126 ? 15.873 11.233 -2.979 1.00 54.78 126 GLU A CA 1
ATOM 912 C C . GLU A 1 126 ? 17.380 11.432 -3.243 1.00 54.78 126 GLU A C 1
ATOM 914 O O . GLU A 1 126 ? 18.124 11.653 -2.253 1.00 54.78 126 GLU A O 1
#

Radius of gyration: 24.33 Å; chains: 1; bounding box: 41×38×63 Å